Protein AF-A0AAJ1I3A7-F1 (afdb_monomer_lite)

Radius of gyration: 11.98 Å; chains: 1; bounding box: 30×27×26 Å

Sequence (49 aa):
MTARKLAEVLKVPMALFYSDTDDEVAELLLRYGQASRAVRKRVGEVLKR

Secondary structure (DSSP, 8-state):
--HHHHHHHHT--GGGGS--S-HHHHHHHHHHHHS-HHHHHHHHHHTT-

Foldseek 3Di:
DDLVVVCVVVVFDSCLVVPPPDPPVSVVRRCLSPDDPVVVVVVVVVVVD

pLDDT: mean 80.73, std 10.23, range [51.41, 94.38]

Structure (mmCIF, N/CA/C/O backbone):
data_AF-A0AAJ1I3A7-F1
#
_entry.id   AF-A0AAJ1I3A7-F1
#
loop_
_atom_site.group_PDB
_atom_site.id
_atom_site.type_symbol
_atom_site.label_atom_id
_atom_site.label_alt_id
_atom_site.label_comp_id
_atom_site.label_asym_id
_atom_site.label_entity_id
_atom_site.label_seq_id
_atom_site.pdbx_PDB_ins_code
_atom_site.Cartn_x
_atom_site.Cartn_y
_atom_site.Cartn_z
_atom_site.occupancy
_atom_site.B_iso_or_equiv
_atom_site.auth_seq_id
_atom_site.auth_comp_id
_atom_site.auth_asym_id
_atom_site.auth_atom_id
_atom_site.pdbx_PDB_model_num
ATOM 1 N N . MET A 1 1 ? 19.801 7.442 -5.792 1.00 62.09 1 MET A N 1
ATOM 2 C CA . MET A 1 1 ? 18.488 7.429 -5.102 1.00 62.09 1 MET A CA 1
ATOM 3 C C . MET A 1 1 ? 17.726 6.195 -5.581 1.00 62.09 1 MET A C 1
ATOM 5 O O . MET 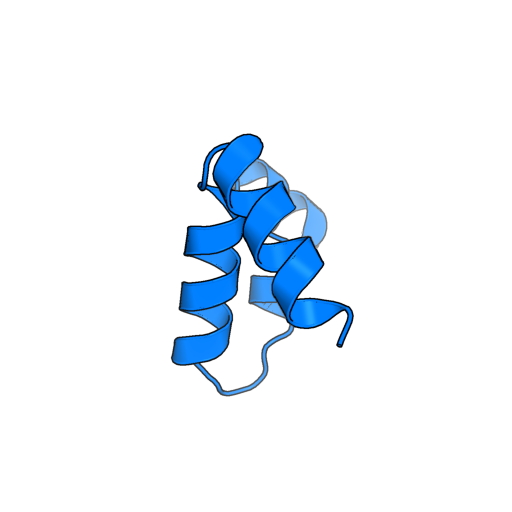A 1 1 ? 17.834 5.900 -6.759 1.00 62.09 1 MET A O 1
ATOM 9 N N . THR A 1 2 ? 17.069 5.420 -4.708 1.00 82.94 2 THR A N 1
ATOM 10 C CA . THR A 1 2 ? 16.406 4.149 -5.088 1.00 82.94 2 THR A CA 1
ATOM 11 C C . THR A 1 2 ? 14.882 4.293 -5.069 1.00 82.94 2 THR A C 1
ATOM 13 O O . THR A 1 2 ? 14.360 5.057 -4.256 1.00 82.94 2 THR A O 1
ATOM 16 N N . ALA A 1 3 ? 14.166 3.528 -5.904 1.00 77.81 3 ALA A N 1
ATOM 17 C CA . ALA A 1 3 ? 12.695 3.530 -5.957 1.00 77.81 3 ALA A CA 1
ATOM 18 C C . ALA A 1 3 ? 12.050 3.252 -4.584 1.00 77.81 3 ALA A C 1
ATOM 20 O O . ALA A 1 3 ? 11.058 3.875 -4.219 1.00 77.81 3 ALA A O 1
ATOM 21 N N . ARG A 1 4 ? 12.680 2.400 -3.759 1.00 81.69 4 ARG A N 1
ATOM 22 C CA . ARG A 1 4 ? 12.265 2.150 -2.367 1.00 81.69 4 ARG A CA 1
ATOM 23 C C . ARG A 1 4 ? 12.256 3.422 -1.513 1.00 81.69 4 ARG A C 1
ATOM 25 O O . ARG A 1 4 ? 11.249 3.715 -0.882 1.00 81.69 4 ARG A O 1
ATOM 32 N N . LYS A 1 5 ? 13.359 4.182 -1.505 1.00 83.31 5 LYS A N 1
ATOM 33 C CA . LYS A 1 5 ? 13.462 5.420 -0.712 1.00 83.31 5 LYS A CA 1
ATOM 34 C C . LYS A 1 5 ? 12.450 6.469 -1.176 1.00 83.31 5 LYS A C 1
ATOM 36 O O . LYS A 1 5 ? 11.907 7.199 -0.358 1.00 83.31 5 LYS A O 1
ATOM 41 N N . LEU A 1 6 ? 12.183 6.533 -2.479 1.00 79.50 6 LEU A N 1
ATOM 42 C CA . LEU A 1 6 ? 11.180 7.440 -3.034 1.00 79.50 6 LEU A CA 1
ATOM 43 C C . LEU A 1 6 ? 9.752 7.039 -2.618 1.00 79.50 6 LEU A C 1
ATOM 45 O O . LEU A 1 6 ? 8.976 7.899 -2.210 1.00 79.50 6 LEU A O 1
ATOM 49 N N . ALA A 1 7 ? 9.433 5.742 -2.639 1.00 82.88 7 ALA A N 1
ATOM 50 C CA . ALA A 1 7 ? 8.148 5.214 -2.178 1.00 82.88 7 ALA A CA 1
ATOM 51 C C . ALA A 1 7 ? 7.884 5.514 -0.691 1.00 82.88 7 ALA A C 1
ATOM 53 O O . ALA A 1 7 ? 6.778 5.910 -0.324 1.00 82.88 7 ALA A O 1
ATOM 54 N N . GLU A 1 8 ? 8.911 5.390 0.154 1.00 83.31 8 GLU A N 1
ATOM 55 C CA . GLU A 1 8 ? 8.841 5.723 1.583 1.00 83.31 8 GLU A CA 1
ATOM 56 C C . GLU A 1 8 ? 8.562 7.216 1.818 1.00 83.31 8 GLU A C 1
ATOM 58 O O . GLU A 1 8 ? 7.678 7.557 2.605 1.00 83.31 8 GLU A O 1
ATOM 63 N N . VAL A 1 9 ? 9.266 8.105 1.106 1.00 87.12 9 VAL A N 1
ATOM 64 C CA . VAL A 1 9 ? 9.084 9.566 1.217 1.00 87.12 9 VAL A CA 1
ATOM 65 C C . VAL A 1 9 ? 7.685 9.995 0.767 1.00 87.12 9 VAL A C 1
ATOM 67 O O . VAL A 1 9 ? 7.052 10.817 1.428 1.00 87.12 9 VAL A O 1
ATOM 70 N N . LEU A 1 10 ? 7.184 9.419 -0.327 1.00 81.38 10 LEU A N 1
ATOM 71 C CA . LEU A 1 10 ? 5.865 9.739 -0.881 1.00 81.38 10 LEU A CA 1
ATOM 72 C C . LEU A 1 10 ? 4.713 8.994 -0.189 1.00 81.38 10 LEU A C 1
ATOM 74 O O . LEU A 1 10 ? 3.551 9.283 -0.464 1.00 81.38 10 LEU A O 1
ATOM 78 N N . LYS A 1 11 ? 5.015 8.052 0.717 1.00 80.94 11 LYS A N 1
ATOM 79 C CA . LYS A 1 11 ? 4.040 7.166 1.381 1.00 80.94 11 LYS A CA 1
ATOM 80 C C . LYS A 1 11 ? 3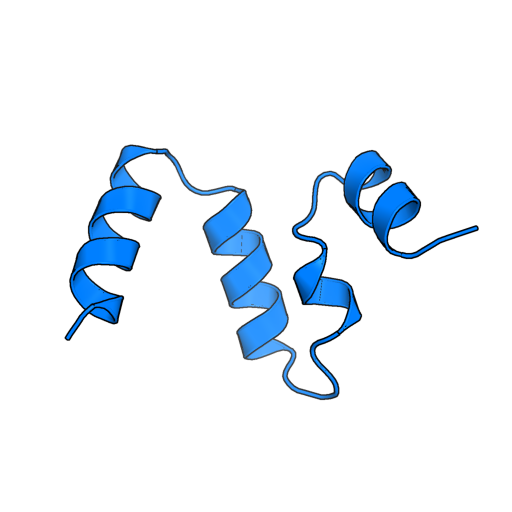.153 6.399 0.392 1.00 80.94 11 LYS A C 1
ATOM 82 O O . LYS A 1 11 ? 1.960 6.210 0.634 1.00 80.94 11 LYS A O 1
ATOM 87 N N . VAL A 1 12 ? 3.744 5.938 -0.706 1.00 80.25 12 VAL A N 1
ATOM 88 C CA . VAL A 1 12 ? 3.054 5.158 -1.744 1.00 80.25 12 VAL A CA 1
ATOM 89 C C . VAL A 1 12 ? 3.611 3.734 -1.819 1.00 80.25 12 VAL A C 1
ATOM 91 O O . VAL A 1 12 ? 4.765 3.503 -1.452 1.00 80.25 12 VAL A O 1
ATOM 94 N N . PRO A 1 13 ? 2.828 2.747 -2.286 1.00 79.25 13 PRO A N 1
ATOM 95 C CA . PRO A 1 13 ? 3.336 1.397 -2.497 1.00 79.25 13 PRO A CA 1
ATOM 96 C C . PRO A 1 13 ? 4.477 1.372 -3.515 1.00 79.25 13 PRO A C 1
ATOM 98 O O . PRO A 1 13 ? 4.365 1.930 -4.599 1.00 79.25 13 PRO A O 1
ATOM 101 N N . MET A 1 14 ? 5.560 0.660 -3.198 1.00 81.25 14 MET A N 1
ATOM 102 C CA . MET A 1 14 ? 6.733 0.558 -4.075 1.00 81.25 14 MET A CA 1
ATOM 103 C C . MET A 1 14 ? 6.394 -0.051 -5.448 1.00 81.25 14 MET A C 1
ATOM 105 O O . MET A 1 14 ? 6.968 0.364 -6.449 1.00 81.25 14 MET A O 1
ATOM 109 N N . ALA A 1 15 ? 5.409 -0.955 -5.501 1.00 74.00 15 ALA A N 1
ATOM 110 C CA . ALA A 1 15 ? 4.912 -1.566 -6.735 1.00 74.00 15 ALA A CA 1
ATOM 111 C C . ALA A 1 15 ? 4.400 -0.547 -7.776 1.00 74.00 15 ALA A C 1
ATOM 113 O O . ALA A 1 15 ? 4.424 -0.852 -8.962 1.00 74.00 15 ALA A O 1
ATOM 114 N N . LEU A 1 16 ? 4.031 0.671 -7.353 1.00 70.69 16 LEU A N 1
ATOM 115 C CA . LEU A 1 16 ? 3.656 1.786 -8.232 1.00 70.69 16 LEU A CA 1
ATOM 116 C C . LEU A 1 16 ? 4.776 2.176 -9.216 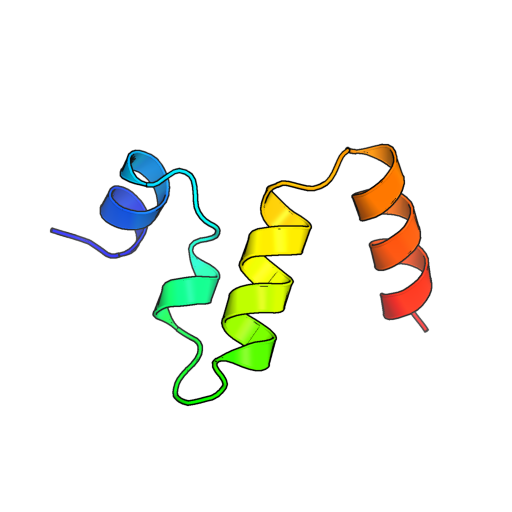1.00 70.69 16 LEU A C 1
ATOM 118 O O . LEU A 1 16 ? 4.506 2.657 -10.305 1.00 70.69 16 LEU A O 1
ATOM 122 N N . PHE A 1 17 ? 6.043 1.979 -8.841 1.00 70.31 17 PHE A N 1
ATOM 123 C CA . PHE A 1 17 ? 7.199 2.335 -9.675 1.00 70.31 17 PHE A CA 1
ATOM 124 C C . PHE A 1 17 ? 7.590 1.249 -10.686 1.00 70.31 17 PHE A C 1
ATOM 126 O O . PHE A 1 17 ? 8.535 1.447 -11.443 1.00 70.31 17 PHE A O 1
ATOM 133 N N . TYR A 1 18 ? 6.909 0.101 -10.662 1.00 70.44 18 TYR A N 1
ATOM 134 C CA . TYR A 1 18 ? 7.205 -1.063 -11.503 1.00 70.44 18 TYR A CA 1
ATOM 135 C C . TYR A 1 18 ? 6.005 -1.494 -12.354 1.00 70.44 18 TYR A C 1
ATOM 137 O O . TYR A 1 18 ? 6.096 -2.486 -13.073 1.00 70.44 18 TYR A O 1
ATOM 145 N N . SER A 1 19 ? 4.881 -0.774 -12.278 1.00 65.81 19 SER A N 1
ATOM 146 C CA . SER A 1 19 ? 3.782 -0.925 -13.226 1.00 65.81 19 SER A CA 1
ATOM 147 C C . SER A 1 19 ? 4.175 -0.223 -14.524 1.00 65.81 19 SER A C 1
ATOM 149 O O . SER A 1 19 ? 3.825 0.936 -14.739 1.00 65.81 19 SER A O 1
ATOM 151 N N . ASP A 1 20 ? 4.950 -0.896 -15.372 1.00 63.59 20 ASP A N 1
ATOM 152 C CA . ASP A 1 20 ? 5.100 -0.454 -16.755 1.00 63.59 20 ASP A CA 1
ATOM 153 C C . ASP A 1 20 ? 3.694 -0.464 -17.388 1.00 63.59 20 ASP A C 1
ATOM 155 O O . ASP A 1 20 ? 3.110 -1.521 -17.621 1.00 63.59 20 ASP A O 1
ATOM 159 N N . THR A 1 21 ? 3.154 0.725 -17.666 1.00 55.69 21 THR A N 1
ATOM 160 C CA . THR A 1 21 ? 2.058 1.013 -18.619 1.00 55.69 21 THR A CA 1
ATOM 161 C C . THR A 1 21 ? 0.587 0.768 -18.253 1.00 55.69 21 THR A C 1
ATOM 163 O O . THR A 1 21 ? -0.239 0.807 -19.159 1.00 55.69 21 THR A O 1
ATOM 166 N N . ASP A 1 22 ? 0.201 0.641 -16.980 1.00 64.62 22 ASP A N 1
ATOM 167 C CA . ASP A 1 22 ? -1.234 0.642 -16.635 1.00 64.62 22 ASP A CA 1
ATOM 168 C C . ASP A 1 22 ? -1.548 1.594 -15.473 1.00 64.62 22 ASP A C 1
ATOM 170 O O . ASP A 1 22 ? -1.453 1.241 -14.290 1.00 64.62 22 ASP A O 1
ATOM 174 N N . ASP A 1 23 ? -1.884 2.838 -15.831 1.00 68.88 23 ASP A N 1
ATOM 175 C CA . ASP A 1 23 ? -2.262 3.908 -14.899 1.00 68.88 23 ASP A CA 1
ATOM 176 C C . ASP A 1 23 ? -3.405 3.461 -13.970 1.00 68.88 23 ASP A C 1
ATOM 178 O O . ASP A 1 23 ? -3.441 3.844 -12.797 1.00 68.88 23 ASP A O 1
ATOM 182 N N . GLU A 1 24 ? -4.285 2.572 -14.447 1.00 73.75 24 GLU A N 1
ATOM 183 C CA . GLU A 1 24 ? -5.380 2.004 -13.660 1.00 73.75 24 GLU A CA 1
ATOM 184 C C . GLU A 1 24 ? -4.873 1.075 -12.546 1.00 73.75 24 GLU A C 1
ATOM 186 O O . GLU A 1 24 ? -5.358 1.128 -11.409 1.00 73.75 24 GLU A O 1
ATOM 191 N N . VAL A 1 25 ? -3.858 0.249 -12.825 1.00 76.44 25 VAL A N 1
ATOM 192 C CA . VAL A 1 25 ? -3.253 -0.649 -11.826 1.00 76.44 25 VAL A CA 1
ATOM 193 C C . VAL A 1 25 ? -2.437 0.149 -10.813 1.00 76.44 25 VAL A C 1
ATOM 195 O O . VAL A 1 25 ? -2.506 -0.128 -9.610 1.00 76.44 25 VAL A O 1
ATOM 198 N N . ALA A 1 26 ? -1.703 1.164 -11.269 1.00 75.69 26 ALA A N 1
ATOM 199 C CA . ALA A 1 26 ? -0.977 2.073 -10.391 1.00 75.69 26 ALA A CA 1
ATOM 200 C C . ALA A 1 26 ? -1.941 2.796 -9.432 1.00 75.69 26 ALA A C 1
ATOM 202 O O . ALA A 1 26 ? -1.753 2.781 -8.208 1.00 75.69 26 ALA A O 1
ATOM 203 N N . GLU A 1 27 ? -3.027 3.360 -9.960 1.00 81.50 27 GLU A N 1
ATOM 204 C CA . GLU A 1 27 ? -4.051 4.013 -9.152 1.00 81.50 27 GLU A CA 1
ATOM 205 C C . GLU A 1 27 ? -4.719 3.035 -8.169 1.00 81.50 27 GLU A C 1
ATOM 207 O O . GLU A 1 27 ? -4.910 3.366 -6.992 1.00 81.50 27 GLU A O 1
ATOM 212 N N . LEU A 1 28 ? -5.020 1.808 -8.602 1.00 83.00 28 LEU A N 1
ATOM 213 C CA . LEU A 1 28 ? -5.589 0.776 -7.738 1.00 83.00 28 LEU A CA 1
ATOM 214 C C . LEU A 1 28 ? -4.645 0.413 -6.584 1.00 83.00 28 LEU A C 1
ATOM 216 O O . LEU A 1 28 ? -5.090 0.313 -5.436 1.00 83.00 28 LEU A O 1
ATOM 220 N N . LEU A 1 29 ? -3.347 0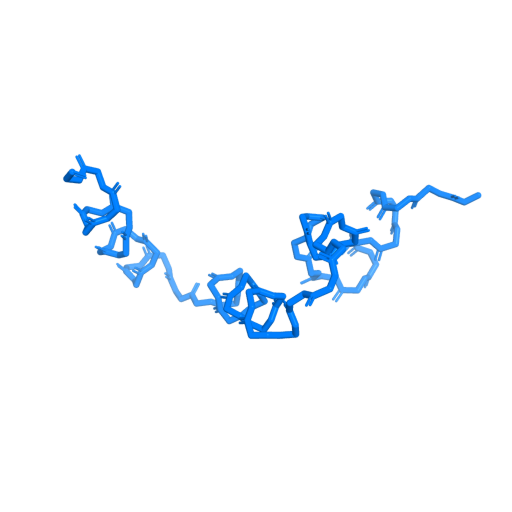.254 -6.860 1.00 82.69 29 LEU A N 1
ATOM 221 C CA . LEU A 1 29 ? -2.332 -0.007 -5.840 1.00 82.69 29 LEU A CA 1
ATOM 222 C C . LEU A 1 29 ? -2.249 1.144 -4.835 1.00 82.69 29 LEU A C 1
ATOM 224 O O . LEU A 1 29 ? -2.232 0.893 -3.627 1.00 82.69 29 LEU A O 1
ATOM 228 N N . LEU A 1 30 ? -2.253 2.393 -5.307 1.00 83.31 30 LEU A N 1
ATOM 229 C CA . LEU A 1 30 ? -2.250 3.575 -4.445 1.00 83.31 30 LEU A CA 1
ATOM 230 C C . LEU A 1 30 ? -3.481 3.607 -3.529 1.00 83.31 30 LEU A C 1
ATOM 232 O O . LEU A 1 30 ? -3.336 3.693 -2.303 1.00 83.31 30 LEU A O 1
ATOM 236 N N . ARG A 1 31 ? -4.681 3.466 -4.106 1.00 87.06 31 ARG A N 1
ATOM 237 C CA . ARG A 1 31 ? -5.951 3.432 -3.362 1.00 87.06 31 ARG A CA 1
ATOM 238 C C . ARG A 1 31 ? -5.966 2.287 -2.347 1.00 87.06 31 ARG A C 1
ATOM 240 O O . ARG A 1 31 ? -6.372 2.482 -1.202 1.00 87.06 31 ARG A O 1
ATOM 247 N N . TYR A 1 32 ? -5.463 1.109 -2.719 1.00 86.50 32 TYR A N 1
ATOM 248 C CA . TYR A 1 32 ? -5.333 -0.032 -1.811 1.00 86.50 32 TYR A CA 1
ATOM 249 C C . TYR A 1 32 ? -4.351 0.238 -0.660 1.00 86.50 32 TYR A C 1
ATOM 251 O O . TYR A 1 32 ? -4.651 -0.089 0.492 1.00 86.50 32 TYR A O 1
ATOM 259 N N . GLY A 1 33 ? -3.203 0.865 -0.938 1.00 84.69 33 GLY A N 1
ATOM 260 C CA . GLY A 1 33 ? -2.215 1.249 0.075 1.00 84.69 33 GLY A CA 1
ATOM 261 C C . GLY A 1 33 ? -2.765 2.238 1.109 1.00 84.69 33 GLY A C 1
ATOM 262 O O . GLY A 1 33 ? -2.446 2.129 2.295 1.00 84.69 33 GLY A O 1
ATOM 263 N N . GLN A 1 34 ? -3.636 3.152 0.676 1.00 87.50 34 GLN A N 1
ATOM 264 C CA . GLN A 1 34 ? -4.287 4.159 1.522 1.00 87.50 34 GLN A CA 1
ATOM 265 C C . GLN A 1 34 ? -5.547 3.644 2.242 1.00 87.50 34 GLN A C 1
ATOM 267 O O . GLN A 1 34 ? -5.966 4.220 3.247 1.00 87.50 34 GLN A O 1
ATOM 272 N N . ALA A 1 35 ? -6.157 2.557 1.762 1.00 90.44 35 ALA A N 1
ATOM 273 C CA . ALA A 1 35 ? -7.387 2.007 2.323 1.00 90.44 35 ALA A CA 1
ATOM 274 C C . ALA A 1 35 ? -7.211 1.483 3.759 1.00 90.44 35 ALA A C 1
ATOM 276 O O . ALA A 1 35 ? -6.126 1.071 4.169 1.00 90.44 35 ALA A O 1
ATOM 277 N N . SER A 1 36 ? -8.300 1.426 4.534 1.00 93.75 36 SER A N 1
ATOM 278 C CA . SER A 1 36 ? -8.266 0.926 5.914 1.00 93.75 36 SER A CA 1
ATOM 279 C C . SER A 1 36 ? -7.924 -0.569 5.994 1.00 93.75 36 SER A C 1
ATOM 281 O O . SER A 1 36 ? -8.104 -1.334 5.043 1.00 93.75 36 SER A O 1
ATOM 283 N N . ARG A 1 37 ? -7.482 -1.029 7.173 1.00 92.56 37 ARG A N 1
ATOM 284 C CA . ARG A 1 37 ? -7.149 -2.447 7.404 1.00 92.56 37 ARG A CA 1
ATOM 285 C C . ARG A 1 37 ? -8.311 -3.393 7.073 1.00 92.56 37 ARG A C 1
ATOM 287 O O . ARG A 1 37 ? -8.072 -4.472 6.540 1.00 92.56 37 AR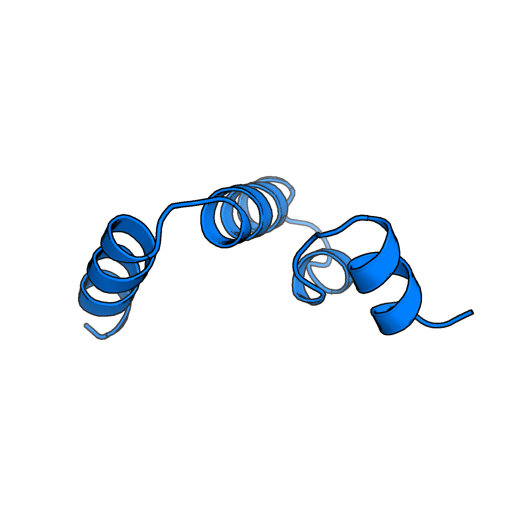G A O 1
ATOM 294 N N . ALA A 1 38 ? -9.547 -2.985 7.370 1.00 94.38 38 ALA A N 1
ATOM 295 C CA . ALA A 1 38 ? -10.748 -3.769 7.084 1.00 94.38 38 ALA A CA 1
ATOM 296 C C . ALA A 1 38 ? -10.985 -3.920 5.573 1.00 94.38 38 ALA A C 1
ATOM 298 O O . ALA A 1 38 ? -11.242 -5.027 5.100 1.00 94.38 38 ALA A O 1
ATOM 299 N N . VAL A 1 39 ? -10.821 -2.831 4.812 1.00 93.31 39 VAL A N 1
ATOM 300 C CA . VAL A 1 39 ? -10.947 -2.842 3.346 1.00 93.31 39 VAL A CA 1
ATOM 301 C C . VAL A 1 39 ? -9.867 -3.721 2.725 1.00 93.31 39 VAL A C 1
ATOM 303 O O . VAL A 1 39 ? -10.183 -4.601 1.928 1.00 93.31 39 VAL A O 1
ATOM 306 N N . ARG A 1 40 ? -8.607 -3.567 3.152 1.00 93.69 40 ARG A N 1
ATOM 307 C CA . ARG A 1 40 ? -7.505 -4.393 2.637 1.00 93.69 40 ARG A CA 1
ATOM 308 C C . ARG A 1 40 ? -7.715 -5.885 2.898 1.00 93.69 40 ARG A C 1
ATOM 310 O O . ARG A 1 40 ? -7.456 -6.695 2.014 1.00 93.69 40 ARG A O 1
ATOM 317 N N . LYS A 1 41 ? -8.232 -6.254 4.080 1.00 94.06 41 LYS A N 1
ATOM 318 C CA . LYS A 1 41 ? -8.574 -7.651 4.401 1.00 94.06 41 LYS A CA 1
ATOM 319 C C . LYS A 1 41 ? -9.616 -8.206 3.426 1.00 94.06 41 LYS A C 1
ATOM 321 O O . LYS A 1 41 ? -9.408 -9.284 2.882 1.00 94.06 41 LYS A O 1
ATOM 326 N N . ARG A 1 42 ? -10.691 -7.454 3.173 1.00 93.69 42 ARG A N 1
ATOM 327 C CA . ARG A 1 42 ? -11.779 -7.878 2.281 1.00 93.69 42 ARG A CA 1
ATOM 328 C C . ARG A 1 42 ? -11.331 -7.992 0.824 1.00 93.69 42 ARG A C 1
ATOM 330 O O . ARG A 1 42 ? -11.670 -8.962 0.161 1.00 93.69 42 ARG A O 1
ATOM 337 N N . VAL A 1 43 ? -10.517 -7.052 0.344 1.00 91.06 43 VAL A N 1
ATOM 338 C CA . VAL A 1 43 ? -9.890 -7.144 -0.987 1.00 91.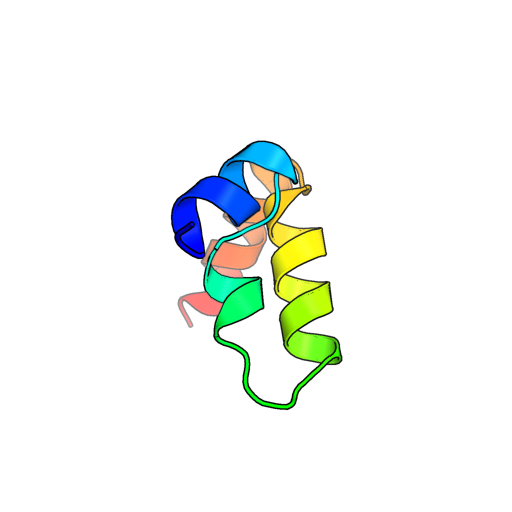06 43 VAL A CA 1
ATOM 339 C C . VAL A 1 43 ? -8.999 -8.389 -1.081 1.00 91.06 43 VAL A C 1
ATOM 341 O O . VAL A 1 43 ? -9.088 -9.132 -2.053 1.00 91.06 43 VAL A O 1
ATOM 344 N N . GLY A 1 44 ? -8.206 -8.679 -0.045 1.00 88.19 44 GLY A N 1
ATOM 345 C CA . GLY A 1 44 ? -7.387 -9.892 0.010 1.00 88.19 44 GLY A CA 1
ATOM 346 C C . GLY A 1 44 ? -8.191 -11.199 0.028 1.00 88.19 44 GLY A C 1
ATOM 347 O O . GLY A 1 44 ? -7.685 -12.215 -0.428 1.00 88.19 44 GLY A O 1
ATOM 348 N N . GLU A 1 45 ? -9.425 -11.202 0.534 1.00 93.19 45 GLU A N 1
ATOM 349 C CA . GLU A 1 45 ? -10.327 -12.363 0.460 1.00 93.19 45 GLU A CA 1
ATOM 350 C C . GLU A 1 45 ? -10.875 -12.571 -0.959 1.00 93.19 45 GLU A C 1
ATOM 352 O O . GLU A 1 45 ? -10.995 -13.711 -1.401 1.00 93.19 45 GLU A O 1
ATOM 357 N N . VAL A 1 46 ? -11.157 -11.486 -1.689 1.00 91.00 46 VAL A N 1
ATOM 358 C CA . VAL A 1 46 ? -11.620 -11.544 -3.087 1.00 91.00 46 VAL A CA 1
ATOM 359 C C . VAL A 1 46 ? -10.515 -12.037 -4.025 1.00 91.00 46 VAL A C 1
ATOM 361 O O . VAL A 1 46 ? -10.782 -12.876 -4.878 1.00 91.00 46 VAL A O 1
ATOM 364 N N . LEU A 1 47 ? -9.278 -11.562 -3.845 1.00 84.31 47 LEU A N 1
ATOM 365 C CA . LEU A 1 47 ? -8.131 -11.900 -4.704 1.00 84.31 47 LEU A CA 1
ATOM 366 C C . LEU A 1 47 ? -7.544 -13.304 -4.469 1.00 84.31 47 LEU A C 1
ATOM 368 O O . LEU A 1 47 ? -6.705 -13.744 -5.242 1.00 84.31 47 LEU A O 1
ATOM 372 N N . LYS A 1 48 ? -7.938 -13.996 -3.394 1.00 80.75 48 LYS A N 1
ATOM 373 C CA . LYS A 1 48 ? -7.496 -15.371 -3.085 1.00 80.75 48 LYS A CA 1
ATOM 374 C C . LYS A 1 48 ? -8.300 -16.460 -3.809 1.00 80.75 48 LYS A C 1
ATOM 376 O O . LYS A 1 48 ? -8.074 -17.636 -3.529 1.00 80.75 48 LYS A O 1
ATOM 381 N N . ARG A 1 49 ? -9.266 -16.076 -4.643 1.00 51.41 49 ARG A N 1
ATOM 382 C CA . ARG A 1 49 ? -10.061 -17.001 -5.456 1.00 51.41 49 ARG A CA 1
ATOM 383 C C . ARG A 1 49 ? -9.325 -17.436 -6.710 1.00 51.41 49 ARG A C 1
ATOM 385 O O . ARG A 1 49 ? -8.650 -16.577 -7.311 1.00 51.41 49 ARG A O 1
#